Protein AF-A0A9D8TRH8-F1 (afdb_monomer_lite)

Structure (mmCIF, N/CA/C/O backbone):
data_AF-A0A9D8TRH8-F1
#
_entry.id   AF-A0A9D8TRH8-F1
#
loop_
_atom_site.group_PDB
_atom_site.id
_atom_site.type_symbol
_atom_site.label_atom_id
_atom_site.label_alt_id
_atom_site.label_comp_id
_atom_site.label_asym_id
_atom_site.label_entity_id
_atom_site.label_seq_id
_atom_site.pdbx_PDB_ins_code
_atom_site.Cartn_x
_atom_site.Cartn_y
_atom_site.Cartn_z
_atom_site.occupancy
_atom_site.B_iso_or_equiv
_atom_site.auth_seq_id
_atom_site.auth_comp_id
_atom_site.auth_asym_id
_atom_site.auth_atom_id
_atom_site.pdbx_PDB_model_num
ATOM 1 N N . MET A 1 1 ? 19.636 -16.177 -8.314 1.00 50.00 1 MET A N 1
ATOM 2 C CA . MET A 1 1 ? 18.379 -15.785 -8.992 1.00 50.00 1 MET A CA 1
ATOM 3 C C . MET A 1 1 ? 18.076 -14.355 -8.577 1.00 50.00 1 MET A C 1
ATOM 5 O O . MET A 1 1 ? 18.028 -14.109 -7.379 1.00 50.00 1 MET A O 1
ATOM 9 N N . ASN A 1 2 ? 17.985 -13.413 -9.518 1.00 59.28 2 ASN A N 1
ATOM 10 C CA . ASN A 1 2 ? 17.778 -11.997 -9.195 1.00 59.28 2 ASN A CA 1
ATOM 11 C C . ASN A 1 2 ? 16.399 -11.837 -8.518 1.00 59.28 2 ASN A C 1
ATOM 13 O O . ASN A 1 2 ? 15.421 -12.399 -9.012 1.00 59.28 2 ASN A O 1
ATOM 17 N N . GLU A 1 3 ? 16.294 -11.136 -7.384 1.00 58.84 3 GLU A N 1
ATOM 18 C CA . GLU A 1 3 ? 15.004 -10.948 -6.689 1.00 58.84 3 GLU A CA 1
ATOM 19 C C . GLU A 1 3 ? 13.951 -10.322 -7.605 1.00 58.84 3 GLU A C 1
ATOM 21 O O . GLU A 1 3 ? 12.782 -10.711 -7.571 1.00 58.84 3 GLU A O 1
ATOM 26 N N . SER A 1 4 ? 14.401 -9.462 -8.521 1.00 56.66 4 SER A N 1
ATOM 27 C CA . SER A 1 4 ? 13.580 -8.850 -9.563 1.00 56.66 4 SER A CA 1
ATOM 28 C C . SER A 1 4 ? 12.989 -9.847 -10.564 1.00 56.66 4 SER A C 1
ATOM 30 O O . SER A 1 4 ? 12.195 -9.420 -11.394 1.00 56.66 4 SER A O 1
ATOM 32 N N . GLN A 1 5 ? 13.328 -11.146 -10.500 1.00 60.16 5 GLN A N 1
ATOM 33 C CA . GLN A 1 5 ? 12.812 -12.233 -11.347 1.00 60.16 5 GLN A CA 1
ATOM 34 C C . GLN A 1 5 ? 11.838 -13.185 -10.614 1.00 60.16 5 GLN A C 1
ATOM 36 O O . GLN A 1 5 ? 11.132 -13.939 -11.289 1.00 60.16 5 GLN A O 1
ATOM 41 N N . ARG A 1 6 ? 11.701 -13.127 -9.273 1.00 71.00 6 ARG A N 1
ATOM 42 C CA . ARG A 1 6 ? 10.789 -14.003 -8.492 1.00 71.00 6 ARG A CA 1
ATOM 43 C C . ARG A 1 6 ? 9.318 -13.725 -8.782 1.00 71.00 6 ARG A C 1
ATOM 45 O O . ARG A 1 6 ? 8.819 -12.626 -8.529 1.00 71.00 6 ARG A O 1
ATOM 52 N N . ARG A 1 7 ? 8.610 -14.689 -9.375 1.00 78.12 7 ARG A N 1
ATOM 53 C CA . ARG A 1 7 ? 7.191 -14.546 -9.745 1.00 78.12 7 ARG A CA 1
ATOM 54 C C . ARG A 1 7 ? 6.319 -14.548 -8.488 1.00 78.12 7 ARG A C 1
ATOM 56 O O . ARG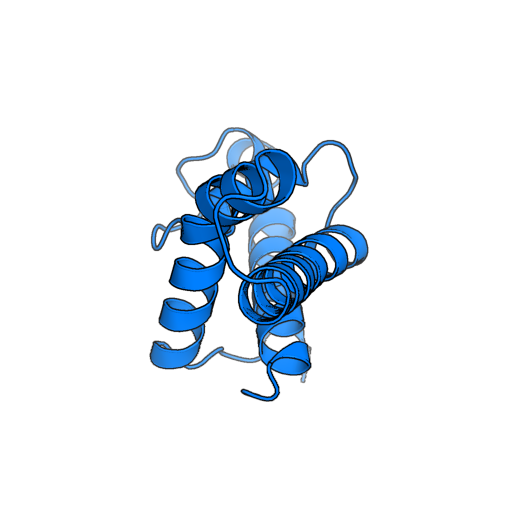 A 1 7 ? 6.412 -15.475 -7.694 1.00 78.12 7 ARG A O 1
ATOM 63 N N . ILE A 1 8 ? 5.483 -13.523 -8.328 1.00 85.25 8 ILE A N 1
ATOM 64 C CA . ILE A 1 8 ? 4.466 -13.489 -7.273 1.00 85.25 8 ILE A CA 1
ATOM 65 C C . ILE A 1 8 ? 3.281 -14.340 -7.755 1.00 85.25 8 ILE A C 1
ATOM 67 O O . ILE A 1 8 ? 2.840 -14.153 -8.893 1.00 85.25 8 ILE A O 1
ATOM 71 N N . PRO A 1 9 ? 2.779 -15.294 -6.953 1.00 90.31 9 PRO A N 1
ATOM 72 C CA . PRO A 1 9 ? 1.566 -16.033 -7.278 1.00 90.31 9 PRO A CA 1
ATOM 73 C C . PRO A 1 9 ? 0.367 -15.090 -7.502 1.00 90.31 9 PRO A C 1
ATOM 75 O O . PRO A 1 9 ? 0.177 -14.172 -6.701 1.00 90.31 9 PRO A O 1
ATOM 78 N N . PRO A 1 10 ? -0.486 -15.321 -8.520 1.00 88.19 10 PRO A N 1
ATOM 79 C CA . PRO A 1 10 ? -1.599 -14.418 -8.843 1.00 88.19 10 PRO A CA 1
ATOM 80 C C . PRO A 1 10 ? -2.556 -14.143 -7.674 1.00 88.19 10 PRO A C 1
ATOM 82 O O . PRO A 1 10 ? -3.016 -13.019 -7.505 1.00 88.19 10 PRO A O 1
ATOM 85 N N . GLY A 1 11 ? -2.820 -15.142 -6.822 1.00 89.50 11 GLY A N 1
ATOM 86 C CA . GLY A 1 11 ? -3.660 -14.961 -5.633 1.00 89.50 11 GLY A CA 1
ATOM 87 C C . GLY A 1 11 ? -3.065 -13.981 -4.616 1.00 89.50 11 GLY A C 1
ATOM 88 O O . GLY A 1 11 ? -3.783 -13.150 -4.068 1.00 89.50 11 GLY A O 1
ATOM 89 N N . ILE A 1 12 ? -1.745 -14.019 -4.418 1.00 92.25 12 ILE A N 1
ATOM 90 C CA . ILE A 1 12 ? -1.034 -13.077 -3.541 1.00 92.25 12 ILE A CA 1
ATOM 91 C C . ILE A 1 12 ? -1.039 -11.681 -4.160 1.00 92.25 12 ILE A C 1
ATOM 93 O O . ILE A 1 12 ? -1.272 -10.696 -3.466 1.00 92.25 12 ILE A O 1
ATOM 97 N N . GLU A 1 13 ? -0.839 -11.587 -5.474 1.00 90.94 13 GLU A N 1
ATOM 98 C CA . GLU A 1 13 ? -0.927 -10.314 -6.185 1.00 90.94 13 GLU A CA 1
ATOM 99 C C . GLU A 1 13 ? -2.317 -9.673 -6.047 1.00 90.94 13 GLU A C 1
ATOM 101 O O . GLU A 1 13 ? -2.409 -8.470 -5.807 1.00 90.94 13 GLU A O 1
ATOM 106 N N . HIS A 1 14 ? -3.391 -10.467 -6.112 1.00 91.06 14 HIS A N 1
ATOM 107 C CA . HIS A 1 14 ? -4.751 -9.983 -5.873 1.00 91.06 14 HIS A CA 1
ATOM 108 C C . HIS A 1 14 ? -4.952 -9.455 -4.450 1.00 91.06 14 HIS A C 1
ATOM 110 O O . HIS A 1 14 ? -5.560 -8.397 -4.288 1.00 91.06 14 HIS A O 1
ATOM 116 N N . LEU A 1 15 ? -4.434 -10.159 -3.439 1.00 94.00 15 LEU A N 1
ATOM 117 C CA . LEU A 1 15 ? -4.509 -9.716 -2.044 1.00 94.00 15 LEU A CA 1
ATOM 118 C C . LEU A 1 15 ? -3.775 -8.390 -1.836 1.00 94.00 15 LEU A C 1
ATOM 120 O O . LEU A 1 15 ? -4.330 -7.474 -1.238 1.00 94.00 15 LEU A O 1
ATOM 124 N N . ILE A 1 16 ? -2.562 -8.254 -2.378 1.00 94.00 16 ILE A N 1
ATOM 125 C CA . ILE A 1 16 ? -1.794 -7.004 -2.291 1.00 94.00 16 ILE A CA 1
ATOM 126 C C . ILE A 1 16 ? -2.559 -5.859 -2.947 1.00 94.00 16 ILE A C 1
ATOM 128 O O . ILE A 1 16 ? -2.696 -4.797 -2.348 1.00 94.00 16 ILE A O 1
ATOM 132 N N . SER A 1 17 ? -3.079 -6.067 -4.160 1.00 92.69 17 SER A N 1
ATOM 133 C CA . SER A 1 17 ? -3.845 -5.026 -4.845 1.00 92.69 17 SER A CA 1
ATOM 134 C C . SER A 1 17 ? -5.081 -4.611 -4.049 1.00 92.69 17 SER A C 1
ATOM 136 O O . SER A 1 17 ? -5.324 -3.416 -3.941 1.00 92.69 17 SER A O 1
ATOM 138 N N . ALA A 1 18 ? -5.800 -5.551 -3.425 1.00 94.69 18 ALA A N 1
ATOM 139 C CA . ALA A 1 18 ? -6.932 -5.230 -2.553 1.00 94.69 18 ALA A CA 1
ATOM 140 C C . ALA A 1 18 ? -6.505 -4.423 -1.311 1.00 94.69 18 ALA A C 1
ATOM 142 O O . ALA A 1 18 ? -7.166 -3.454 -0.944 1.00 94.69 18 ALA A O 1
ATOM 143 N N . ILE A 1 19 ? -5.368 -4.764 -0.693 1.00 95.62 19 ILE A N 1
ATOM 144 C CA . ILE A 1 19 ? -4.818 -3.998 0.435 1.00 95.62 19 ILE A CA 1
ATOM 145 C C . ILE A 1 19 ? -4.483 -2.568 -0.001 1.00 95.62 19 ILE A C 1
ATOM 147 O O . ILE A 1 19 ? -4.853 -1.626 0.699 1.00 95.62 19 ILE A O 1
ATOM 151 N N . CYS A 1 20 ? -3.813 -2.386 -1.141 1.00 95.19 20 CYS A N 1
ATOM 152 C CA . CYS A 1 20 ? -3.461 -1.061 -1.656 1.00 95.19 20 CYS A CA 1
ATOM 153 C C . CYS A 1 20 ? -4.694 -0.244 -2.079 1.00 95.19 20 CYS A C 1
ATOM 155 O O . CYS A 1 20 ? -4.726 0.964 -1.849 1.00 95.19 20 CYS A O 1
ATOM 157 N N . GLU A 1 21 ? -5.702 -0.890 -2.669 1.00 94.88 21 GLU A N 1
ATOM 158 C CA . GLU A 1 21 ? -6.973 -0.270 -3.070 1.00 94.88 21 GLU A CA 1
ATOM 159 C C . GLU A 1 21 ? -7.734 0.289 -1.864 1.00 94.88 21 GLU A C 1
ATOM 161 O O . GLU A 1 21 ? -8.258 1.398 -1.915 1.00 94.88 21 GLU A O 1
ATOM 166 N N . ASP A 1 22 ? -7.712 -0.440 -0.752 1.00 96.38 22 ASP A N 1
ATOM 167 C CA . ASP A 1 22 ? -8.416 -0.094 0.480 1.00 96.38 22 ASP A CA 1
ATOM 168 C C . ASP A 1 22 ? -7.653 0.910 1.381 1.00 96.38 22 ASP A C 1
ATOM 170 O O . ASP A 1 22 ? -8.172 1.391 2.390 1.00 96.38 22 ASP A O 1
ATOM 174 N N . TYR A 1 23 ? -6.425 1.290 1.004 1.00 97.31 23 TYR A N 1
ATOM 175 C CA . TYR A 1 23 ? -5.596 2.251 1.746 1.00 97.31 23 TYR A CA 1
ATOM 176 C C . TYR A 1 23 ? -6.309 3.592 2.036 1.00 97.31 23 TYR A C 1
ATOM 178 O O . TYR A 1 23 ? -6.281 4.024 3.192 1.00 97.31 23 TYR A O 1
ATOM 186 N N . PRO A 1 24 ? -6.966 4.270 1.063 1.00 95.75 24 PRO A N 1
ATOM 187 C CA . PRO A 1 24 ? -7.603 5.567 1.310 1.00 95.75 24 PRO A CA 1
ATOM 188 C C . PRO A 1 24 ? -8.744 5.482 2.326 1.00 95.75 24 PRO A C 1
ATOM 190 O O . PRO A 1 24 ? -8.850 6.350 3.188 1.00 95.75 24 PRO A O 1
ATOM 193 N N . ARG A 1 25 ? -9.558 4.416 2.265 1.00 96.69 25 ARG A N 1
ATOM 194 C CA . ARG A 1 25 ? -10.637 4.186 3.234 1.00 96.69 25 ARG A CA 1
ATOM 195 C C . ARG A 1 25 ? -10.062 3.986 4.633 1.00 96.69 25 ARG A C 1
ATOM 197 O O . ARG A 1 25 ? -10.508 4.644 5.565 1.00 96.69 25 ARG A O 1
ATOM 204 N N . ARG A 1 26 ? -9.042 3.131 4.783 1.00 97.31 26 ARG A N 1
ATOM 205 C CA . ARG A 1 26 ? -8.377 2.909 6.079 1.00 97.31 26 ARG A CA 1
ATOM 206 C C . ARG A 1 26 ? -7.772 4.188 6.643 1.00 97.31 26 ARG A C 1
ATOM 208 O O . ARG A 1 26 ? -7.938 4.451 7.827 1.00 97.31 26 ARG A O 1
ATOM 215 N N . LYS A 1 27 ? -7.111 4.991 5.802 1.00 96.88 27 LYS A N 1
ATOM 216 C CA . LYS A 1 27 ? -6.551 6.288 6.203 1.00 96.88 27 LYS A CA 1
ATOM 217 C C . LYS A 1 27 ? -7.640 7.215 6.751 1.00 96.88 27 LYS A C 1
ATOM 219 O O . LYS A 1 27 ? -7.476 7.749 7.840 1.00 96.88 27 LYS A O 1
ATOM 224 N N . HIS A 1 28 ? -8.762 7.328 6.042 1.00 96.94 28 HIS A N 1
ATOM 225 C CA . HIS A 1 28 ? -9.902 8.125 6.487 1.00 96.94 28 HIS A CA 1
ATOM 226 C C . HIS A 1 28 ? -10.482 7.624 7.821 1.00 96.94 28 HIS A C 1
ATOM 228 O O . HIS A 1 28 ? -10.632 8.404 8.755 1.00 96.94 28 HIS A O 1
ATOM 234 N N . GLU A 1 29 ? -10.723 6.315 7.960 1.00 97.06 29 GLU A N 1
ATOM 235 C CA . GLU A 1 29 ? -11.258 5.744 9.207 1.00 97.06 29 GLU A CA 1
ATOM 236 C C . GLU A 1 29 ? -10.287 5.920 10.398 1.00 97.06 29 GLU A C 1
ATOM 238 O O . GLU A 1 29 ? -10.736 6.114 11.528 1.00 97.06 29 GLU A O 1
ATOM 243 N N . ILE A 1 30 ? -8.966 5.906 10.163 1.00 97.12 30 ILE A N 1
ATOM 244 C CA . ILE A 1 30 ? -7.941 6.221 11.179 1.00 97.12 30 ILE A CA 1
ATOM 245 C C . ILE A 1 30 ? -8.019 7.685 11.622 1.00 97.12 30 ILE A C 1
ATOM 247 O O . ILE A 1 30 ? -7.928 7.950 12.821 1.00 97.12 30 ILE A O 1
ATOM 251 N N . GLU A 1 31 ? -8.151 8.615 10.677 1.00 96.56 31 GLU A N 1
ATOM 252 C CA . GLU A 1 31 ? -8.214 10.057 10.944 1.00 96.56 31 GLU A CA 1
ATOM 253 C C . GLU A 1 31 ? -9.505 10.444 11.679 1.00 96.56 31 GLU A C 1
ATOM 255 O O . GLU A 1 31 ? -9.469 11.260 12.598 1.00 96.56 31 GLU A O 1
ATOM 260 N N . CYS A 1 32 ? -10.632 9.828 11.312 1.00 95.38 32 CYS A N 1
ATOM 261 C CA . CYS A 1 32 ? -11.941 10.110 11.901 1.00 95.38 32 CYS A CA 1
ATOM 262 C C . CYS A 1 32 ? -12.226 9.317 13.189 1.00 95.38 32 CYS A C 1
ATOM 264 O O . CYS A 1 32 ? -13.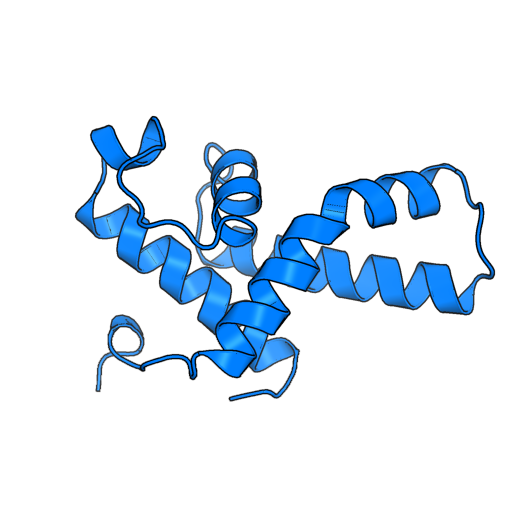096 9.708 13.964 1.00 95.38 32 CYS A O 1
ATOM 266 N N . GLY A 1 33 ? -11.505 8.220 13.445 1.00 90.00 33 GLY A N 1
ATOM 267 C CA . GLY A 1 33 ? -11.691 7.402 14.648 1.00 90.00 33 GLY A CA 1
ATOM 268 C C . GLY A 1 33 ? -13.006 6.612 14.671 1.00 90.00 33 GLY A C 1
ATOM 269 O O . GLY A 1 33 ? -13.542 6.343 15.741 1.00 90.00 33 GLY A O 1
ATOM 270 N N . GLU A 1 34 ? -13.538 6.235 13.506 1.00 85.56 34 GLU A N 1
ATOM 271 C CA . GLU A 1 34 ? -14.890 5.657 13.350 1.00 85.56 34 GLU A CA 1
ATOM 272 C C . GLU A 1 34 ? -15.001 4.165 13.719 1.00 85.56 34 GLU A C 1
ATOM 274 O O . GLU A 1 34 ? -16.077 3.568 13.623 1.00 85.56 34 GLU A O 1
ATOM 279 N N . ARG A 1 35 ? -13.896 3.528 14.123 1.00 93.25 35 ARG A N 1
ATOM 280 C CA . ARG A 1 35 ? -13.827 2.098 14.465 1.00 93.25 35 ARG A CA 1
ATOM 281 C C . ARG A 1 35 ? -13.250 1.881 15.854 1.00 93.25 35 ARG A C 1
ATOM 283 O O . ARG A 1 35 ? -12.630 2.766 16.438 1.00 93.25 35 ARG A O 1
ATOM 290 N N . ASP A 1 36 ? -13.423 0.666 16.363 1.00 96.62 36 ASP A N 1
ATOM 291 C CA . ASP A 1 36 ? -12.805 0.266 17.618 1.00 96.62 36 ASP A CA 1
ATOM 292 C C . ASP A 1 36 ? -11.259 0.315 17.532 1.00 96.62 36 ASP A C 1
ATOM 294 O O . ASP A 1 36 ? -10.679 0.173 16.446 1.00 96.62 36 ASP A O 1
ATOM 298 N N . PRO A 1 37 ? -10.563 0.490 18.672 1.00 96.44 37 PRO A N 1
ATOM 299 C CA . PRO A 1 37 ? -9.112 0.647 18.685 1.00 96.44 37 PRO A CA 1
ATOM 300 C C . PRO A 1 37 ? -8.330 -0.512 18.055 1.00 96.44 37 PRO A C 1
ATOM 302 O O . PRO A 1 37 ? -7.274 -0.267 17.468 1.00 96.44 37 PRO A O 1
ATOM 305 N N . ALA A 1 38 ? -8.821 -1.752 18.152 1.00 97.19 38 ALA A N 1
ATOM 306 C CA . ALA A 1 38 ? -8.132 -2.912 17.592 1.00 97.19 38 ALA A CA 1
ATOM 307 C C . ALA A 1 38 ? -8.211 -2.908 16.059 1.00 97.19 38 ALA A C 1
ATOM 309 O O . ALA A 1 38 ? -7.194 -3.099 15.389 1.00 97.19 38 ALA A O 1
ATOM 310 N N . THR A 1 39 ? -9.381 -2.588 15.500 1.00 97.25 39 THR A N 1
ATOM 311 C CA . THR A 1 39 ? -9.552 -2.401 14.052 1.00 97.25 39 THR A CA 1
ATOM 312 C C . THR A 1 39 ? -8.668 -1.269 13.521 1.00 97.25 39 THR A C 1
ATOM 314 O O . THR A 1 39 ? -7.971 -1.443 12.521 1.00 97.25 39 THR A O 1
ATOM 317 N N . LEU A 1 40 ? -8.621 -0.122 14.209 1.00 97.62 40 LEU A N 1
ATOM 318 C CA . LEU A 1 40 ? -7.762 0.994 13.797 1.00 97.62 40 LEU A CA 1
ATOM 319 C C . LEU A 1 40 ? -6.267 0.655 13.889 1.00 97.62 40 LEU A C 1
ATOM 321 O O . LEU A 1 40 ? -5.474 1.155 13.091 1.00 97.62 40 LEU A O 1
ATOM 325 N N . ALA A 1 41 ? -5.855 -0.171 14.855 1.00 97.69 41 ALA A N 1
ATOM 326 C CA . ALA A 1 41 ? -4.477 -0.647 14.953 1.00 97.69 41 ALA A CA 1
ATOM 327 C C . ALA A 1 41 ? -4.102 -1.543 13.762 1.00 97.69 41 ALA A C 1
ATOM 329 O O . ALA A 1 41 ? -3.044 -1.346 13.165 1.00 97.69 41 ALA A O 1
ATOM 330 N N . GLU A 1 42 ? -4.986 -2.462 13.361 1.00 97.62 42 GLU A N 1
ATOM 331 C CA . GLU A 1 42 ? -4.750 -3.302 12.181 1.00 97.62 42 GLU A CA 1
ATOM 332 C C . GLU A 1 42 ? -4.735 -2.473 10.892 1.00 97.62 42 GLU A C 1
ATOM 334 O O . GLU A 1 42 ? -3.906 -2.704 10.014 1.00 97.62 42 GLU A O 1
ATOM 339 N N . TYR A 1 43 ? -5.582 -1.448 10.779 1.00 97.94 43 TYR A N 1
ATOM 340 C CA . TYR A 1 43 ? -5.536 -0.550 9.629 1.00 97.94 43 TYR A CA 1
ATOM 341 C C . TYR A 1 43 ? -4.229 0.224 9.513 1.00 97.94 43 TYR A C 1
ATOM 343 O O . TYR A 1 43 ? -3.703 0.338 8.405 1.00 97.94 43 TYR A O 1
ATOM 351 N N . ARG A 1 44 ? -3.713 0.748 10.635 1.00 97.94 44 ARG A N 1
ATOM 352 C CA . ARG A 1 44 ? -2.408 1.424 10.669 1.00 97.94 44 ARG A CA 1
ATOM 353 C C . ARG A 1 44 ? -1.325 0.465 10.219 1.00 97.94 44 ARG A C 1
ATOM 355 O O . ARG A 1 44 ? -0.662 0.748 9.233 1.00 97.94 44 ARG A O 1
ATOM 362 N N . ARG A 1 45 ? -1.279 -0.729 10.817 1.00 97.75 45 ARG A N 1
ATOM 363 C CA . ARG A 1 45 ? -0.349 -1.787 1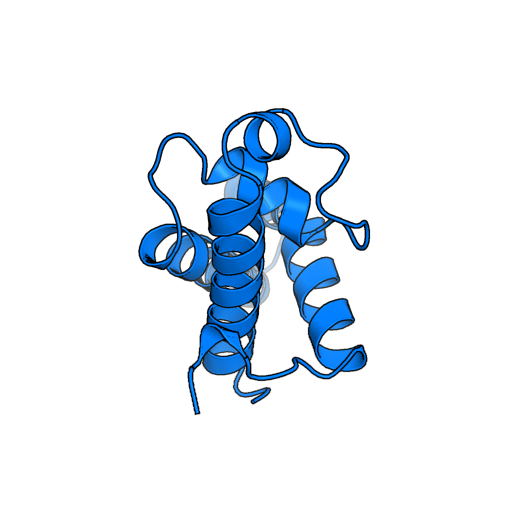0.418 1.00 97.75 45 ARG A CA 1
ATOM 364 C C . ARG A 1 45 ? -0.410 -2.055 8.912 1.00 97.75 45 ARG A C 1
ATOM 366 O O . ARG A 1 45 ? 0.627 -2.080 8.265 1.00 97.75 45 ARG A O 1
ATOM 373 N N . LEU A 1 46 ? -1.596 -2.246 8.332 1.00 97.56 46 LEU A N 1
ATOM 374 C CA . LEU A 1 46 ? -1.737 -2.506 6.893 1.00 97.56 46 LEU A CA 1
ATOM 375 C C . LEU A 1 46 ? -1.279 -1.332 6.017 1.00 97.56 46 LEU A C 1
ATOM 377 O O . LEU A 1 46 ? -0.755 -1.568 4.929 1.00 97.56 46 LEU A O 1
ATOM 381 N N . ASN A 1 47 ? -1.483 -0.090 6.455 1.00 97.94 47 ASN A N 1
ATOM 382 C CA . ASN A 1 47 ? -1.007 1.088 5.735 1.00 97.94 47 ASN A CA 1
ATOM 383 C C . ASN A 1 47 ? 0.513 1.252 5.864 1.00 97.94 47 ASN A C 1
ATOM 385 O O . ASN A 1 47 ? 1.166 1.433 4.840 1.00 97.94 47 ASN A O 1
ATOM 389 N N . ASP A 1 48 ? 1.074 1.056 7.057 1.00 97.88 48 ASP A N 1
ATOM 390 C CA . ASP A 1 48 ? 2.518 1.097 7.313 1.00 97.88 48 ASP A CA 1
ATOM 391 C C . ASP A 1 48 ? 3.258 0.071 6.441 1.00 97.88 48 ASP A C 1
ATOM 393 O O . ASP A 1 48 ? 4.271 0.378 5.824 1.00 97.88 48 ASP A O 1
ATOM 397 N N . LEU A 1 49 ? 2.695 -1.133 6.268 1.00 96.94 49 LEU A N 1
ATOM 398 C CA . LEU A 1 49 ? 3.239 -2.145 5.353 1.00 96.94 49 LEU A CA 1
ATOM 399 C C . LEU A 1 49 ? 3.371 -1.654 3.903 1.00 96.94 49 LEU A C 1
ATOM 401 O O . LEU A 1 49 ? 4.301 -2.054 3.197 1.00 96.94 49 LEU A O 1
ATOM 405 N N . VAL A 1 50 ? 2.410 -0.852 3.438 1.00 97.25 50 VAL A N 1
ATOM 406 C CA . VAL A 1 50 ? 2.414 -0.274 2.088 1.00 97.25 50 VAL A CA 1
ATOM 407 C C . VAL A 1 50 ? 3.410 0.880 2.017 1.00 97.25 50 VAL A C 1
ATOM 409 O O . VAL A 1 50 ? 4.181 0.945 1.058 1.00 97.25 50 VAL A O 1
ATOM 412 N N . ASP A 1 51 ? 3.420 1.750 3.024 1.00 97.44 51 ASP A N 1
ATOM 413 C CA . ASP A 1 51 ? 4.280 2.932 3.072 1.00 97.44 51 ASP A CA 1
ATOM 414 C C . ASP A 1 51 ? 5.762 2.547 3.185 1.00 97.44 51 ASP A C 1
ATOM 416 O O . ASP A 1 51 ? 6.572 3.034 2.394 1.00 97.44 51 ASP A O 1
ATOM 420 N N . ASP A 1 52 ? 6.102 1.570 4.029 1.00 97.50 52 ASP A N 1
ATOM 421 C CA . ASP A 1 52 ? 7.447 0.993 4.134 1.00 97.50 52 ASP A CA 1
ATOM 422 C C . ASP A 1 52 ? 7.924 0.408 2.796 1.00 97.50 52 ASP A C 1
ATOM 424 O O . ASP A 1 52 ? 9.057 0.615 2.361 1.00 97.50 52 ASP A O 1
ATOM 428 N N . ALA A 1 53 ? 7.055 -0.340 2.108 1.00 96.31 53 ALA A N 1
ATOM 429 C CA . ALA A 1 53 ? 7.403 -0.965 0.835 1.00 96.31 53 ALA A CA 1
ATOM 430 C C . ALA A 1 53 ? 7.658 0.073 -0.269 1.00 96.31 53 ALA A C 1
ATOM 432 O O . ALA A 1 53 ? 8.542 -0.115 -1.114 1.00 96.31 53 ALA A O 1
ATOM 433 N N . LEU A 1 54 ? 6.883 1.161 -0.268 1.00 94.88 54 LEU A N 1
ATOM 434 C CA . LEU A 1 54 ? 7.087 2.304 -1.152 1.00 94.88 54 LEU A CA 1
ATOM 435 C C . LEU A 1 54 ? 8.370 3.052 -0.795 1.00 94.88 54 LEU A C 1
ATOM 437 O O . LEU A 1 54 ? 9.099 3.448 -1.699 1.00 94.88 54 LEU A O 1
ATOM 441 N N . GLU A 1 55 ? 8.670 3.218 0.490 1.00 95.56 55 GLU A N 1
ATOM 442 C CA . GLU A 1 55 ? 9.888 3.871 0.957 1.00 95.56 55 GLU A CA 1
ATOM 443 C C . GLU A 1 55 ? 11.157 3.150 0.503 1.00 95.56 55 GLU A C 1
ATOM 445 O O . GLU A 1 55 ? 12.069 3.792 -0.019 1.00 95.56 55 GLU A O 1
ATOM 450 N N . GLU A 1 56 ? 11.181 1.825 0.617 1.00 93.19 56 GLU A N 1
ATOM 451 C CA . GLU A 1 56 ? 12.320 0.997 0.210 1.00 93.19 56 GLU A CA 1
ATOM 452 C C . GLU A 1 56 ? 12.537 0.961 -1.306 1.00 93.19 56 GLU A C 1
ATOM 454 O O . GLU A 1 56 ? 13.662 0.801 -1.780 1.00 93.19 56 GLU A O 1
ATOM 459 N N . SER A 1 57 ? 11.453 1.054 -2.079 1.00 90.44 57 SER A N 1
ATOM 460 C CA . SER A 1 57 ? 11.483 0.761 -3.515 1.00 90.44 57 SER A CA 1
ATOM 461 C C . SER A 1 57 ? 11.387 2.003 -4.400 1.00 90.44 57 SER A C 1
ATOM 463 O O . SER A 1 57 ? 11.642 1.905 -5.602 1.00 90.44 57 SER A O 1
ATOM 465 N N . CYS A 1 58 ? 10.964 3.146 -3.857 1.00 90.38 58 CYS A N 1
ATOM 466 C CA . CYS A 1 58 ? 10.598 4.328 -4.633 1.00 90.38 58 CYS A CA 1
ATOM 467 C C . CYS A 1 58 ? 11.093 5.633 -3.996 1.00 90.38 58 CYS A C 1
ATOM 469 O O . CYS A 1 58 ? 10.982 5.859 -2.788 1.00 90.38 58 CYS A O 1
ATOM 471 N N . GLU A 1 59 ? 11.547 6.558 -4.843 1.00 89.31 59 GLU A N 1
ATOM 472 C CA . GLU A 1 59 ? 11.843 7.928 -4.432 1.00 89.31 59 GLU A CA 1
ATOM 473 C C . GLU A 1 59 ? 10.562 8.647 -3.975 1.00 89.31 59 GLU A C 1
ATOM 475 O O . GLU A 1 59 ? 9.495 8.402 -4.550 1.00 89.31 59 GLU A O 1
ATOM 480 N N . PRO A 1 60 ? 10.641 9.586 -3.010 1.00 89.12 60 PRO A N 1
ATOM 481 C CA . PRO A 1 60 ? 9.472 10.289 -2.473 1.00 89.12 60 PRO A CA 1
ATOM 482 C C . PRO A 1 60 ? 8.535 10.874 -3.537 1.00 89.12 60 PRO A C 1
ATOM 484 O O . PRO A 1 60 ? 7.318 10.766 -3.406 1.00 89.12 60 PRO A O 1
ATOM 487 N N . ALA A 1 61 ? 9.096 11.415 -4.625 1.00 87.38 61 ALA A N 1
ATOM 488 C CA . ALA A 1 61 ? 8.349 12.059 -5.706 1.00 87.38 61 ALA A CA 1
ATOM 489 C C . ALA A 1 61 ? 7.364 11.131 -6.443 1.00 87.38 61 ALA A C 1
ATOM 491 O O . ALA A 1 61 ? 6.429 11.623 -7.064 1.00 87.38 61 ALA A O 1
ATOM 492 N N . ILE A 1 62 ? 7.554 9.807 -6.380 1.00 87.38 62 ILE A N 1
ATOM 493 C CA . ILE A 1 62 ? 6.735 8.835 -7.121 1.00 87.38 62 ILE A CA 1
ATOM 494 C C . ILE A 1 62 ? 5.909 7.902 -6.223 1.00 87.38 62 ILE A C 1
ATOM 496 O O . ILE A 1 62 ? 5.167 7.064 -6.737 1.00 87.38 62 ILE A O 1
ATOM 500 N N . ARG A 1 63 ? 6.028 8.006 -4.890 1.00 90.69 63 ARG A N 1
ATOM 501 C CA . ARG A 1 63 ? 5.401 7.054 -3.949 1.00 90.69 63 ARG A CA 1
ATOM 502 C C . ARG A 1 63 ? 3.877 7.041 -4.066 1.00 90.69 63 ARG A C 1
ATOM 504 O O . ARG A 1 63 ? 3.285 5.970 -4.133 1.00 90.69 63 ARG A O 1
ATOM 511 N N . GLU A 1 64 ? 3.247 8.210 -4.148 1.00 89.12 64 GLU A N 1
ATOM 512 C CA . GLU A 1 64 ? 1.783 8.325 -4.210 1.00 89.12 64 GLU A CA 1
ATOM 513 C C . GLU A 1 64 ? 1.203 7.750 -5.511 1.00 89.12 64 GLU A C 1
ATOM 515 O O . GLU A 1 64 ? 0.201 7.034 -5.489 1.00 89.12 64 GLU A O 1
ATOM 520 N N . GLU A 1 65 ? 1.848 8.005 -6.648 1.00 88.31 65 GLU A N 1
ATOM 521 C CA . GLU A 1 65 ? 1.435 7.408 -7.920 1.00 88.31 65 GLU A CA 1
ATOM 522 C C . GLU A 1 65 ? 1.672 5.895 -7.929 1.00 88.31 65 GLU A C 1
ATOM 524 O O . GLU A 1 65 ? 0.774 5.132 -8.289 1.00 88.31 65 GLU A O 1
ATOM 529 N N . MET A 1 66 ? 2.830 5.439 -7.439 1.00 90.38 66 MET A N 1
ATOM 530 C CA . MET A 1 66 ? 3.110 4.010 -7.304 1.00 90.38 66 MET A CA 1
ATOM 531 C C . MET A 1 66 ? 2.081 3.319 -6.398 1.00 90.38 66 MET A C 1
ATOM 533 O O . MET A 1 66 ? 1.606 2.238 -6.738 1.00 90.38 66 MET A O 1
ATOM 537 N N . ARG A 1 67 ? 1.675 3.938 -5.281 1.00 92.25 67 ARG A N 1
ATOM 538 C CA . ARG A 1 67 ? 0.632 3.417 -4.381 1.00 92.25 67 ARG A CA 1
ATOM 539 C C . ARG A 1 67 ? -0.679 3.164 -5.122 1.00 92.25 67 ARG A C 1
ATOM 541 O O . ARG A 1 67 ? -1.259 2.085 -4.997 1.00 92.25 67 ARG A O 1
ATOM 548 N N . ARG A 1 68 ? -1.128 4.139 -5.921 1.00 88.81 68 ARG A N 1
ATOM 549 C CA . ARG A 1 68 ? -2.334 4.010 -6.758 1.00 88.81 68 ARG A CA 1
ATOM 550 C C . ARG A 1 68 ? -2.173 2.878 -7.765 1.00 88.81 68 ARG A C 1
ATOM 552 O O . ARG A 1 68 ? -3.071 2.057 -7.923 1.00 88.81 68 ARG A O 1
ATOM 559 N N . ASP A 1 69 ? -1.004 2.761 -8.377 1.00 88.81 69 ASP A N 1
ATOM 560 C CA . ASP A 1 69 ? -0.745 1.723 -9.368 1.00 88.81 69 ASP A CA 1
ATOM 561 C C . ASP A 1 69 ? -0.627 0.316 -8.787 1.00 88.81 69 ASP A C 1
ATOM 563 O O . ASP A 1 69 ? -0.931 -0.657 -9.483 1.00 88.81 69 ASP A O 1
ATOM 567 N N . LEU A 1 70 ? -0.208 0.171 -7.530 1.00 90.50 70 LEU A N 1
ATOM 568 C CA . LEU A 1 70 ? -0.219 -1.115 -6.831 1.00 90.50 70 LEU A CA 1
ATOM 569 C C . LEU A 1 70 ? -1.647 -1.647 -6.638 1.00 90.50 70 LEU A C 1
ATOM 571 O O . LEU A 1 70 ? -1.857 -2.859 -6.758 1.00 90.50 70 LEU A O 1
ATOM 575 N N . ALA A 1 71 ? -2.619 -0.753 -6.421 1.00 88.12 71 ALA A N 1
ATOM 576 C CA . ALA A 1 71 ? -4.041 -1.096 -6.384 1.00 88.12 71 ALA A CA 1
ATOM 577 C C . ALA A 1 71 ? -4.557 -1.550 -7.759 1.00 88.12 71 ALA A C 1
ATOM 579 O O . ALA A 1 71 ? -5.380 -2.461 -7.868 1.00 88.12 71 ALA A O 1
ATOM 580 N N . LEU A 1 72 ? -4.030 -0.967 -8.839 1.00 82.94 72 LEU A N 1
ATOM 581 C CA . LEU A 1 72 ? -4.430 -1.329 -10.192 1.00 82.94 72 LEU A CA 1
ATOM 582 C C . LEU A 1 72 ? -3.882 -2.7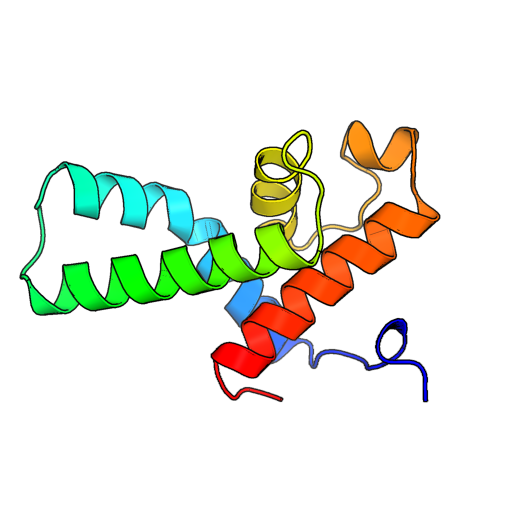02 -10.602 1.00 82.94 72 LEU A C 1
ATOM 584 O O . LEU A 1 72 ? -2.675 -2.931 -10.725 1.00 82.94 72 LEU A O 1
ATOM 588 N N . ARG A 1 73 ? -4.806 -3.590 -10.984 1.00 70.06 73 ARG A N 1
ATOM 589 C CA . ARG A 1 73 ? -4.518 -4.894 -11.614 1.00 70.06 73 ARG A CA 1
ATOM 590 C C . ARG A 1 73 ? -4.095 -4.782 -13.088 1.00 70.06 73 ARG A C 1
ATOM 592 O O . ARG A 1 73 ? -4.076 -5.773 -13.809 1.00 70.06 73 ARG A O 1
ATOM 599 N N . ARG A 1 74 ? -3.810 -3.566 -13.563 1.00 64.69 74 ARG A N 1
ATOM 600 C CA . ARG A 1 74 ? -3.497 -3.266 -14.966 1.00 64.69 74 ARG A CA 1
ATOM 601 C C . ARG A 1 74 ? -1.983 -3.206 -15.185 1.00 64.69 74 ARG A C 1
ATOM 603 O O . ARG A 1 74 ? -1.213 -2.896 -14.267 1.00 64.69 74 ARG A O 1
ATOM 610 N N . GLY A 1 75 ? -1.567 -3.508 -16.416 1.00 56.25 75 GLY A N 1
ATOM 611 C CA . GLY A 1 75 ? -0.182 -3.348 -16.863 1.00 56.25 75 GLY A CA 1
ATOM 612 C C . GLY A 1 75 ? 0.288 -1.894 -16.743 1.00 56.25 75 GLY A C 1
ATOM 613 O O . GLY A 1 75 ? -0.523 -0.974 -16.734 1.00 56.25 75 GLY A O 1
ATOM 614 N N . ALA A 1 76 ? 1.603 -1.694 -16.653 1.00 54.69 76 ALA A N 1
ATOM 615 C CA . ALA A 1 76 ? 2.231 -0.400 -16.361 1.00 54.69 76 ALA A CA 1
ATOM 616 C C . ALA A 1 76 ? 1.977 0.710 -17.410 1.00 54.69 76 ALA A C 1
ATOM 618 O O . ALA A 1 76 ? 2.280 1.863 -17.157 1.00 54.69 76 ALA A O 1
ATOM 619 N N . HIS A 1 77 ? 1.378 0.385 -18.556 1.00 55.44 77 HIS A N 1
ATOM 620 C CA . HIS A 1 77 ? 1.261 1.232 -19.749 1.00 55.44 77 HIS A CA 1
ATOM 621 C C . HIS A 1 77 ? 0.357 2.478 -19.631 1.00 55.44 77 HIS A C 1
ATOM 623 O O . HIS A 1 77 ? 0.130 3.149 -20.634 1.00 55.44 77 HIS A O 1
ATOM 629 N N . TYR A 1 78 ? -0.181 2.791 -18.449 1.00 56.31 78 TYR A N 1
ATOM 630 C CA . TYR A 1 78 ? -1.229 3.808 -18.285 1.00 56.31 78 TYR A CA 1
ATOM 631 C C . TYR A 1 78 ? -0.890 4.945 -17.319 1.00 56.31 78 TYR A C 1
ATOM 633 O O . TYR A 1 78 ? -1.743 5.805 -17.109 1.00 56.31 78 TYR A O 1
ATOM 641 N N . THR A 1 79 ? 0.318 4.990 -16.748 1.00 62.50 79 THR A N 1
ATOM 642 C CA . THR A 1 79 ? 0.709 6.095 -15.858 1.00 62.50 79 THR A CA 1
ATOM 643 C C . THR A 1 79 ? 1.787 6.978 -16.444 1.00 62.50 79 THR A C 1
ATOM 645 O O . THR A 1 79 ? 2.637 6.531 -17.214 1.00 62.50 79 THR A O 1
ATOM 648 N N . GLN A 1 80 ? 1.722 8.267 -16.098 1.00 64.00 80 GLN A N 1
ATOM 649 C CA . GLN A 1 80 ? 2.651 9.274 -16.603 1.00 64.00 80 GLN A CA 1
ATOM 650 C C . GLN A 1 80 ? 4.096 8.908 -16.243 1.00 64.00 80 GLN A C 1
ATOM 652 O O . GLN A 1 80 ? 4.969 9.010 -17.097 1.00 64.00 80 GLN A O 1
ATOM 657 N N . ILE A 1 81 ? 4.349 8.354 -15.050 1.00 63.91 81 ILE A N 1
ATOM 658 C CA . ILE A 1 81 ? 5.692 7.899 -14.649 1.00 63.91 81 ILE A CA 1
ATOM 659 C C . ILE A 1 81 ? 6.216 6.759 -15.531 1.00 63.91 81 ILE A C 1
ATOM 661 O O . ILE A 1 81 ? 7.409 6.727 -15.847 1.00 63.91 81 ILE A O 1
ATOM 665 N N . TRP A 1 82 ? 5.360 5.827 -15.963 1.00 62.28 82 TRP A N 1
ATOM 666 C CA . TRP A 1 82 ? 5.799 4.732 -16.832 1.00 62.28 82 TRP A CA 1
ATOM 667 C C . TRP A 1 82 ? 6.349 5.242 -18.170 1.00 62.28 82 TRP A C 1
ATOM 669 O O . TRP A 1 82 ? 7.314 4.673 -18.679 1.00 62.28 82 TRP A O 1
ATOM 679 N N . GLN A 1 83 ? 5.807 6.347 -18.695 1.00 61.88 83 GLN A N 1
ATOM 680 C CA . GLN A 1 83 ? 6.253 6.940 -19.961 1.00 61.88 83 GLN A CA 1
ATOM 681 C C . GLN A 1 83 ? 7.691 7.484 -19.901 1.00 61.88 83 GLN A C 1
ATOM 683 O O . GLN A 1 83 ? 8.359 7.533 -20.930 1.00 61.88 83 GLN A O 1
ATOM 688 N N . PHE A 1 84 ? 8.195 7.840 -18.714 1.00 58.12 84 PHE A N 1
ATOM 689 C CA . PHE A 1 84 ? 9.550 8.381 -18.540 1.00 58.12 84 PHE A CA 1
ATOM 690 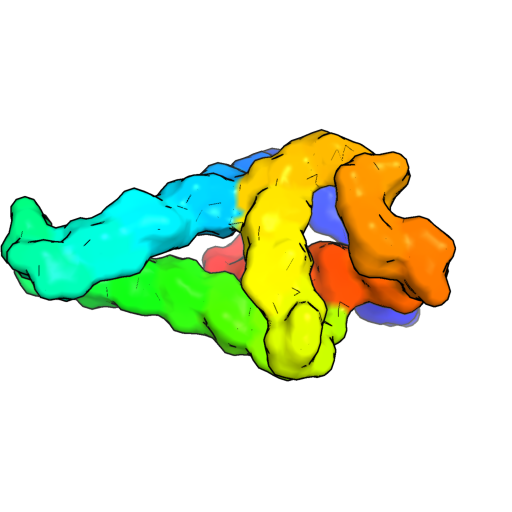C C . PHE A 1 84 ? 10.578 7.339 -18.078 1.00 58.12 84 PHE A C 1
ATOM 692 O O . PHE A 1 84 ? 11.780 7.574 -18.196 1.00 58.12 84 PHE A O 1
ATOM 699 N N . ALA A 1 85 ? 10.136 6.195 -17.541 1.00 64.62 85 ALA A N 1
ATOM 700 C CA . ALA A 1 85 ? 11.022 5.255 -16.853 1.00 64.62 85 ALA A CA 1
ATOM 701 C C . ALA A 1 85 ? 10.529 3.791 -16.883 1.00 64.62 85 ALA A C 1
ATOM 703 O O . ALA A 1 85 ? 10.599 3.088 -15.876 1.00 64.62 85 ALA A O 1
ATOM 704 N N . GLU A 1 86 ? 10.026 3.303 -18.025 1.00 61.94 86 GLU A N 1
ATOM 705 C CA . GLU A 1 86 ? 9.360 1.990 -18.158 1.00 61.94 86 GLU A CA 1
ATOM 706 C C . GLU A 1 86 ? 10.093 0.820 -17.462 1.00 61.94 86 GLU A C 1
ATOM 708 O O . GLU A 1 86 ? 9.471 0.038 -16.730 1.00 61.94 86 GLU A O 1
ATOM 713 N N . GLY A 1 87 ? 11.403 0.678 -17.696 1.00 66.44 87 GLY A N 1
ATOM 714 C CA . GLY A 1 87 ? 12.192 -0.454 -17.201 1.00 66.44 87 GLY A CA 1
ATOM 715 C C . GLY A 1 87 ? 12.357 -0.453 -15.680 1.00 66.44 87 GLY A C 1
ATOM 716 O O . GLY A 1 87 ? 12.109 -1.468 -15.026 1.00 66.44 87 GLY A O 1
ATOM 717 N N . SER A 1 88 ? 12.720 0.692 -15.099 1.00 79.94 88 SER A N 1
ATOM 718 C CA . SER A 1 88 ? 12.865 0.832 -13.647 1.00 79.94 88 SER A CA 1
ATOM 719 C C . SER A 1 88 ? 11.507 0.824 -12.951 1.00 79.94 88 SER A C 1
ATOM 721 O O . SER A 1 88 ? 11.369 0.208 -11.898 1.00 79.94 88 SER A O 1
ATOM 723 N N . TYR A 1 89 ? 10.473 1.396 -13.567 1.00 83.25 89 TYR A N 1
ATOM 724 C CA . TYR A 1 89 ? 9.124 1.433 -13.017 1.00 83.25 89 TYR A CA 1
ATOM 725 C C . TYR A 1 89 ? 8.532 0.027 -12.810 1.00 83.25 89 TYR A C 1
ATOM 727 O O . TYR A 1 89 ? 8.043 -0.290 -11.722 1.00 83.25 89 TYR A O 1
ATOM 735 N N . LYS A 1 90 ? 8.625 -0.860 -13.816 1.00 81.12 90 LYS A N 1
ATOM 736 C CA . LYS A 1 90 ? 8.156 -2.258 -13.699 1.00 81.12 90 LYS A CA 1
ATOM 737 C C . LYS A 1 90 ? 8.872 -3.004 -12.570 1.00 81.12 90 LYS A C 1
ATOM 739 O O . LYS A 1 90 ? 8.235 -3.759 -11.832 1.00 81.12 90 LYS A O 1
ATOM 744 N N . ILE A 1 91 ? 10.177 -2.772 -12.420 1.00 85.94 91 ILE A N 1
ATOM 745 C CA . ILE A 1 91 ? 10.980 -3.359 -11.343 1.00 85.94 91 ILE A CA 1
ATOM 746 C C . ILE A 1 91 ? 10.513 -2.823 -9.988 1.00 85.94 91 ILE A C 1
ATOM 748 O O . ILE A 1 91 ? 10.214 -3.629 -9.114 1.00 85.94 91 ILE A O 1
ATOM 752 N N . ARG A 1 92 ? 10.359 -1.504 -9.822 1.00 88.31 92 ARG A N 1
ATOM 753 C CA . ARG A 1 92 ? 9.895 -0.887 -8.565 1.00 88.31 92 ARG A CA 1
ATOM 754 C C . ARG A 1 92 ? 8.525 -1.396 -8.147 1.00 88.31 92 ARG A C 1
ATOM 756 O O . ARG A 1 92 ? 8.380 -1.879 -7.032 1.00 88.31 92 ARG A O 1
ATOM 763 N N . LYS A 1 93 ? 7.551 -1.408 -9.066 1.00 89.00 93 LYS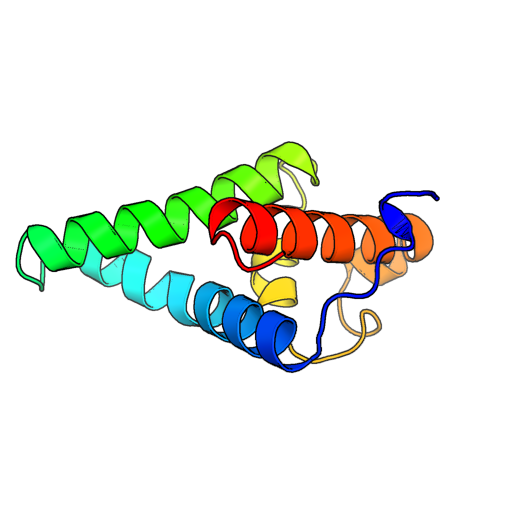 A N 1
ATOM 764 C CA . LYS A 1 93 ? 6.208 -1.951 -8.803 1.00 89.00 93 LYS A CA 1
ATOM 765 C C . LYS A 1 93 ? 6.279 -3.398 -8.313 1.00 89.00 93 LYS A C 1
ATOM 767 O O . LYS A 1 93 ? 5.585 -3.774 -7.370 1.00 89.00 93 LYS A O 1
ATOM 772 N N . ARG A 1 94 ? 7.137 -4.219 -8.926 1.00 88.69 94 ARG A N 1
ATOM 773 C CA . ARG A 1 94 ? 7.350 -5.606 -8.496 1.00 88.69 94 ARG A CA 1
ATOM 774 C C . ARG A 1 94 ? 8.030 -5.694 -7.130 1.00 88.69 94 ARG A C 1
ATOM 776 O O . ARG A 1 94 ? 7.602 -6.511 -6.320 1.00 88.69 94 ARG A O 1
ATOM 783 N N . MET A 1 95 ? 9.054 -4.882 -6.877 1.00 91.38 95 MET A N 1
ATOM 784 C CA . MET A 1 95 ? 9.762 -4.846 -5.596 1.00 91.38 95 MET A CA 1
ATOM 785 C C . MET A 1 95 ? 8.828 -4.422 -4.462 1.00 91.38 95 MET A C 1
ATOM 787 O O . MET A 1 95 ? 8.775 -5.131 -3.462 1.00 91.38 95 MET A O 1
ATOM 791 N N . CYS A 1 96 ? 7.985 -3.403 -4.663 1.00 93.38 96 CYS A N 1
ATOM 792 C CA . CYS A 1 96 ? 6.939 -3.030 -3.708 1.00 93.38 96 CYS A CA 1
ATOM 793 C C . CYS A 1 96 ? 6.013 -4.215 -3.398 1.00 93.38 96 CYS A C 1
ATOM 795 O O . CYS A 1 96 ? 5.794 -4.552 -2.238 1.00 93.38 96 CYS A O 1
ATOM 797 N N . LYS A 1 97 ? 5.492 -4.902 -4.427 1.00 92.62 97 LYS A N 1
ATOM 798 C CA . LYS A 1 97 ? 4.615 -6.069 -4.223 1.00 92.62 97 LYS A CA 1
ATOM 799 C C . LYS A 1 97 ? 5.325 -7.205 -3.476 1.00 92.62 97 LYS A C 1
ATOM 801 O O . LYS A 1 97 ? 4.724 -7.825 -2.603 1.00 92.62 97 LYS A O 1
ATOM 806 N N . LEU A 1 98 ? 6.595 -7.475 -3.787 1.00 92.94 98 LEU A N 1
ATOM 807 C CA . LEU A 1 98 ? 7.401 -8.470 -3.069 1.00 92.94 98 LEU A CA 1
ATOM 808 C C . LEU A 1 98 ? 7.619 -8.072 -1.605 1.00 92.94 98 LEU A C 1
ATOM 810 O O . LEU A 1 98 ? 7.495 -8.920 -0.724 1.00 92.94 98 LEU A O 1
ATOM 814 N N . ALA A 1 99 ? 7.919 -6.801 -1.347 1.00 94.31 99 ALA A N 1
ATOM 815 C CA . ALA A 1 99 ? 8.120 -6.261 -0.010 1.00 94.31 99 ALA A CA 1
ATOM 816 C C . ALA A 1 99 ? 6.846 -6.394 0.843 1.00 94.31 99 ALA A C 1
ATOM 818 O O . ALA A 1 99 ? 6.912 -6.915 1.958 1.00 94.31 99 ALA A O 1
ATOM 819 N N . ILE A 1 100 ? 5.681 -6.036 0.291 1.00 95.25 100 ILE A N 1
ATOM 820 C CA . ILE A 1 100 ? 4.380 -6.205 0.957 1.00 95.25 100 ILE A CA 1
ATOM 821 C C . ILE A 1 100 ? 4.103 -7.693 1.224 1.00 95.25 100 ILE A C 1
ATOM 823 O O . ILE A 1 100 ? 3.803 -8.069 2.356 1.00 95.25 100 ILE A O 1
ATOM 827 N N . ALA A 1 101 ? 4.261 -8.566 0.221 1.00 93.75 101 ALA A N 1
ATOM 828 C CA . ALA A 1 101 ? 4.041 -10.007 0.385 1.00 93.75 101 ALA A CA 1
ATOM 829 C C . ALA A 1 101 ? 4.898 -10.628 1.496 1.00 93.75 101 ALA A C 1
ATOM 831 O O . ALA A 1 101 ? 4.397 -11.436 2.278 1.00 93.75 101 ALA A O 1
ATOM 832 N N . ARG A 1 102 ? 6.182 -10.260 1.575 1.00 92.88 102 ARG A N 1
ATOM 833 C CA . ARG A 1 102 ? 7.113 -10.769 2.595 1.00 92.88 102 ARG A CA 1
ATOM 834 C C . ARG A 1 102 ? 6.707 -10.337 3.992 1.00 92.88 102 ARG A C 1
ATOM 836 O O . ARG A 1 102 ? 6.674 -11.160 4.902 1.00 92.88 102 ARG A O 1
ATOM 843 N N . ARG A 1 103 ? 6.352 -9.063 4.162 1.00 93.94 103 ARG A N 1
ATOM 844 C CA . ARG A 1 103 ? 5.901 -8.548 5.458 1.00 93.94 103 ARG A CA 1
ATOM 845 C C . ARG A 1 103 ? 4.564 -9.166 5.893 1.00 93.94 103 ARG A C 1
ATOM 847 O O . ARG A 1 103 ? 4.350 -9.389 7.082 1.00 93.94 103 ARG A O 1
ATOM 854 N N . LEU A 1 104 ? 3.711 -9.528 4.933 1.00 92.62 104 LEU A N 1
ATOM 855 C CA . LEU A 1 104 ? 2.496 -10.319 5.160 1.00 92.62 104 LEU A CA 1
ATOM 856 C C . LEU A 1 104 ? 2.758 -11.827 5.342 1.00 92.62 104 LEU A C 1
ATOM 858 O O . LEU A 1 104 ? 1.817 -12.566 5.616 1.00 92.62 104 LEU A O 1
ATOM 862 N N . ARG A 1 105 ? 4.010 -12.292 5.210 1.00 93.12 105 ARG A N 1
ATOM 863 C CA . ARG A 1 105 ? 4.417 -13.710 5.276 1.00 93.12 105 ARG A CA 1
ATOM 864 C C . ARG A 1 105 ? 3.688 -14.606 4.270 1.00 93.12 105 ARG A C 1
ATOM 866 O O . ARG A 1 105 ? 3.348 -15.747 4.567 1.00 93.12 105 ARG A O 1
ATOM 873 N N . LEU A 1 106 ? 3.444 -14.075 3.075 1.00 89.50 106 LEU A N 1
ATOM 874 C CA . LEU A 1 106 ? 2.799 -14.796 1.974 1.00 89.50 106 LEU A CA 1
ATOM 875 C C . LEU A 1 106 ? 3.813 -15.452 1.017 1.00 89.50 106 LEU A C 1
ATOM 877 O O . LEU A 1 106 ? 3.406 -16.215 0.143 1.00 89.50 106 LEU A O 1
ATOM 881 N N . LEU A 1 107 ? 5.110 -15.148 1.156 1.00 85.12 107 LEU A N 1
ATOM 882 C CA . LEU A 1 107 ? 6.218 -15.621 0.312 1.00 85.12 107 LEU A CA 1
ATOM 883 C C . LEU A 1 107 ? 7.430 -16.057 1.133 1.00 85.12 107 LEU A C 1
ATOM 885 O O . LEU A 1 107 ? 7.582 -15.537 2.260 1.00 85.12 107 LEU A O 1
#

Foldseek 3Di:
DPPLPDDDPVVLLQVQLVLLVCLVVLVVCLVVVVDDPVSNVVSVVSNVLLVVLLVVQHDPVCSVVLSNVSNDPDDPPPDPVCVVPVPSSSSSNSSSSVSSCVVVVVD

Sequence (107 aa):
MNESQRRIPPGIEHLISAICEDYPRRKHEIECGERDPATLAEYRRLNDLVDDALEESCEPAIREEMRRDLALRRGAHYTQIWQFAEGSYKIRKRMCKLAIARRLRLL

Secondary structure (DSSP, 8-state):
--GGG-PPPHHHHHHHHHHHHTHHHHHHHHHHT-S-HHHHHHHHHHHHHHHHHHHHHS-GGGHHHHHHHHH--S-GGGSHHHHHHHHHHHHHHHHHHHHHHHHTT--

Radius of gyration: 14.13 Å; chains: 1; bounding box: 33×28×39 Å

pLDDT: mean 86.31, std 13.4, range [50.0, 97.94]